Protein AF-B7JXV4-F1 (afdb_monomer_lite)

InterPro domains:
  IPR054053 Protein of unknown function DUF6887 [PF21826] (3-39)

Radius of gyration: 9.96 Å; chains: 1; bounding box: 28×22×17 Å

pLDDT: mean 80.17, std 11.39, range [35.91, 89.56]

Foldseek 3Di:
DDDPPLVPDDLVVLVVVCVVVVVPVVSVVSSVVVVVVVVVD

Secondary structure (DSSP, 8-state):
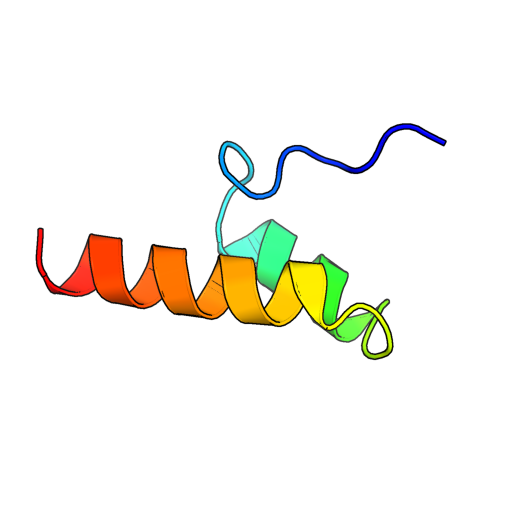-PPP-TTTS-HHHHHHHHHH-TT-HHHHHHHHHHHHHHH--

Organism: Rippkaea orientalis (strain PCC 8801 / RF-1) (NCBI:txid41431)

Sequence (41 aa):
MTKPDFKTTNLKELRQYILSHREDNDAFYTFVDRVDAEKNG

Structure (mmCIF, N/CA/C/O backbone):
data_AF-B7JXV4-F1
#
_entry.id   AF-B7JXV4-F1
#
loop_
_atom_site.group_PDB
_atom_site.id
_atom_site.type_symbol
_atom_site.label_atom_id
_atom_site.label_alt_id
_atom_site.label_comp_id
_atom_site.label_asym_id
_atom_site.label_entity_id
_atom_site.label_seq_id
_atom_site.pdbx_PDB_ins_code
_atom_site.Cartn_x
_atom_site.Cartn_y
_atom_site.Cartn_z
_atom_site.occupancy
_atom_site.B_iso_or_equiv
_atom_site.auth_seq_id
_atom_site.auth_comp_id
_atom_site.auth_asym_id
_atom_site.auth_atom_id
_atom_site.pdbx_PDB_model_num
ATOM 1 N N . MET A 1 1 ? -7.863 16.517 6.147 1.00 35.91 1 MET A N 1
ATOM 2 C CA . MET A 1 1 ? -7.056 15.498 6.852 1.00 35.91 1 MET A CA 1
ATOM 3 C C . MET A 1 1 ? -5.895 15.146 5.943 1.00 35.91 1 MET A C 1
ATOM 5 O O . MET A 1 1 ? -6.139 14.816 4.791 1.00 35.91 1 MET A O 1
ATOM 9 N N . THR A 1 2 ? -4.661 15.327 6.402 1.00 60.66 2 THR A N 1
ATOM 10 C CA . THR A 1 2 ? -3.449 15.049 5.619 1.00 60.66 2 THR A CA 1
ATOM 11 C C . THR A 1 2 ? -3.327 13.537 5.449 1.00 60.66 2 THR A C 1
ATOM 13 O O . THR A 1 2 ? -3.294 12.824 6.452 1.00 60.66 2 THR A O 1
ATOM 16 N N . LYS A 1 3 ? -3.335 13.032 4.207 1.00 60.22 3 LYS A N 1
ATOM 17 C CA . LYS A 1 3 ? -3.040 11.614 3.957 1.00 60.22 3 LYS A CA 1
ATOM 18 C C . LYS A 1 3 ? -1.616 11.327 4.464 1.00 60.22 3 LYS A C 1
ATOM 20 O O . LYS A 1 3 ? -0.743 12.164 4.231 1.00 60.22 3 LYS A O 1
ATOM 25 N N . PRO A 1 4 ? -1.368 10.206 5.161 1.00 68.69 4 PRO A N 1
ATOM 26 C CA . PRO A 1 4 ? -0.011 9.809 5.511 1.00 68.69 4 PRO A CA 1
ATOM 27 C C . PRO A 1 4 ? 0.816 9.628 4.236 1.00 68.69 4 PRO A C 1
ATOM 29 O O . PRO A 1 4 ? 0.313 9.089 3.250 1.00 68.69 4 PRO A O 1
ATOM 32 N N . ASP A 1 5 ? 2.085 10.032 4.249 1.00 72.06 5 ASP A N 1
ATOM 33 C CA . ASP A 1 5 ? 3.003 9.706 3.159 1.00 72.06 5 ASP A CA 1
ATOM 34 C C . ASP A 1 5 ? 3.296 8.201 3.171 1.00 72.06 5 ASP A C 1
ATOM 36 O O . ASP A 1 5 ? 4.242 7.692 3.781 1.00 72.06 5 ASP A O 1
ATOM 40 N N . PHE A 1 6 ? 2.466 7.459 2.444 1.00 72.31 6 PHE A N 1
ATOM 41 C CA . PHE A 1 6 ? 2.603 6.020 2.252 1.00 72.31 6 PHE A CA 1
ATOM 42 C C . PHE A 1 6 ? 3.896 5.636 1.521 1.00 72.31 6 PHE A C 1
ATOM 44 O O . PHE A 1 6 ? 4.202 4.452 1.447 1.00 72.31 6 PHE A O 1
ATOM 51 N N . LYS A 1 7 ? 4.657 6.613 1.003 1.00 67.12 7 LYS A N 1
ATOM 52 C CA . LYS A 1 7 ? 5.980 6.455 0.378 1.00 67.12 7 LYS A CA 1
ATOM 53 C C . LYS A 1 7 ? 7.156 6.533 1.351 1.00 67.12 7 LYS A C 1
ATOM 55 O O . LYS A 1 7 ? 8.247 6.103 0.990 1.00 67.12 7 LYS A O 1
ATOM 60 N N . THR A 1 8 ? 6.960 7.062 2.556 1.00 68.88 8 THR A N 1
ATOM 61 C CA . THR A 1 8 ? 8.018 7.200 3.575 1.00 68.88 8 THR A CA 1
ATOM 62 C C . THR A 1 8 ? 7.733 6.377 4.826 1.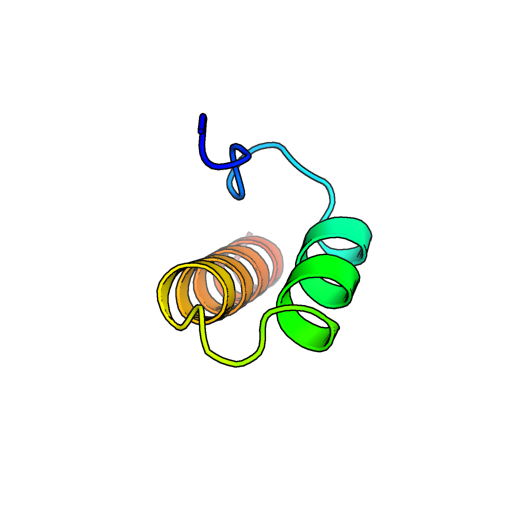00 68.88 8 THR A C 1
ATOM 64 O O . THR A 1 8 ? 8.667 6.019 5.538 1.00 68.88 8 THR A O 1
ATOM 67 N N . THR A 1 9 ? 6.471 6.007 5.071 1.00 73.31 9 THR A N 1
ATOM 68 C CA . THR A 1 9 ? 6.101 5.131 6.192 1.00 73.31 9 THR A CA 1
ATOM 69 C C . THR A 1 9 ? 6.656 3.712 6.019 1.00 73.31 9 THR A C 1
ATOM 71 O O . THR A 1 9 ? 6.983 3.292 4.909 1.00 73.31 9 THR A O 1
ATOM 74 N N . ASN A 1 10 ? 6.779 2.943 7.095 1.00 80.06 10 ASN A N 1
ATOM 75 C CA . ASN A 1 10 ? 7.287 1.572 7.016 1.00 80.06 10 ASN A CA 1
ATOM 76 C C . ASN A 1 10 ? 6.221 0.640 6.394 1.00 80.06 10 ASN A C 1
ATOM 78 O O . ASN A 1 10 ? 5.037 0.781 6.709 1.00 80.06 10 ASN A O 1
ATOM 82 N N . LEU A 1 11 ? 6.593 -0.340 5.554 1.00 81.62 11 LEU A N 1
ATOM 83 C CA . LEU A 1 11 ? 5.623 -1.260 4.917 1.00 81.62 11 LEU A CA 1
ATOM 84 C C . LEU A 1 11 ? 4.712 -1.957 5.939 1.00 81.62 11 LEU A C 1
ATOM 86 O O . LEU A 1 11 ? 3.545 -2.238 5.662 1.00 81.62 11 LEU A O 1
ATOM 90 N N . LYS A 1 12 ? 5.234 -2.212 7.143 1.00 84.81 12 LYS A N 1
ATOM 91 C CA . LYS A 1 12 ? 4.477 -2.801 8.252 1.00 84.81 12 LYS A CA 1
ATOM 92 C C . LYS A 1 12 ? 3.342 -1.890 8.736 1.00 84.81 12 LYS A C 1
ATOM 94 O O . LYS A 1 12 ? 2.235 -2.379 8.955 1.00 84.81 12 LYS A O 1
ATOM 99 N N . GLU A 1 13 ? 3.598 -0.587 8.858 1.00 85.00 13 GLU A N 1
ATOM 100 C CA . GLU A 1 13 ? 2.576 0.399 9.231 1.00 85.00 13 GLU A CA 1
ATOM 101 C C . GLU A 1 13 ? 1.572 0.608 8.100 1.00 85.00 13 GLU A C 1
ATOM 103 O O . GLU A 1 13 ? 0.368 0.618 8.346 1.00 85.00 13 GLU A O 1
ATOM 108 N N . LEU A 1 14 ? 2.047 0.655 6.851 1.00 85.50 14 LEU A N 1
ATOM 109 C CA . LEU A 1 14 ? 1.183 0.743 5.674 1.00 85.50 14 LEU A CA 1
ATOM 110 C C . LEU A 1 14 ? 0.218 -0.450 5.592 1.00 85.50 14 LEU A C 1
ATOM 112 O O . LEU A 1 14 ? -0.976 -0.276 5.355 1.00 85.50 14 LEU A O 1
ATOM 116 N N . ARG A 1 15 ? 0.700 -1.664 5.880 1.00 86.44 15 ARG A N 1
ATOM 117 C CA . ARG A 1 15 ? -0.144 -2.863 5.943 1.00 86.44 15 ARG A CA 1
ATOM 118 C C . ARG A 1 15 ? -1.193 -2.772 7.051 1.00 86.44 15 ARG A C 1
ATOM 120 O O . ARG A 1 15 ? -2.341 -3.140 6.816 1.00 86.44 15 ARG A O 1
ATOM 127 N N . GLN A 1 16 ? -0.828 -2.305 8.247 1.00 89.19 16 GLN A N 1
ATOM 128 C CA . GLN A 1 16 ? -1.803 -2.106 9.327 1.00 89.19 16 GLN A CA 1
ATOM 129 C C . GLN A 1 16 ? -2.845 -1.044 8.964 1.00 89.19 16 GLN A C 1
ATOM 131 O O . GLN A 1 16 ? -4.025 -1.237 9.248 1.00 89.19 16 GLN A O 1
ATOM 136 N N . TYR A 1 17 ? -2.428 0.024 8.286 1.00 87.50 17 TYR A N 1
ATOM 137 C CA . TYR A 1 17 ? -3.325 1.061 7.796 1.00 87.50 17 TYR A CA 1
ATOM 138 C C . TYR A 1 17 ? -4.339 0.503 6.792 1.00 87.50 17 TYR A C 1
ATOM 140 O O . TYR A 1 17 ? -5.536 0.661 6.998 1.00 87.50 17 TYR A O 1
ATOM 148 N N . ILE A 1 18 ? -3.889 -0.234 5.770 1.00 87.50 18 ILE A N 1
ATOM 149 C CA . ILE A 1 18 ? -4.769 -0.861 4.765 1.00 87.50 18 ILE A CA 1
ATOM 150 C C . ILE A 1 18 ? -5.750 -1.847 5.409 1.00 87.50 18 ILE A C 1
ATOM 152 O O . ILE A 1 18 ? -6.901 -1.948 4.993 1.00 87.50 18 ILE A O 1
ATOM 156 N N . LEU A 1 19 ? -5.323 -2.578 6.444 1.00 88.44 19 LEU A N 1
ATOM 157 C CA . LEU 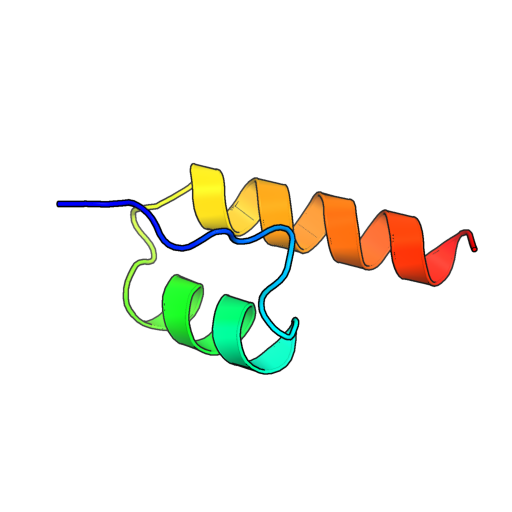A 1 19 ? -6.208 -3.501 7.158 1.00 88.44 19 LEU A CA 1
ATOM 158 C C . LEU A 1 19 ? -7.355 -2.781 7.879 1.00 88.44 19 LEU A C 1
ATOM 160 O O . LEU A 1 19 ? -8.454 -3.337 7.923 1.00 88.44 19 LEU A O 1
ATOM 164 N N . SER A 1 20 ? -7.102 -1.578 8.402 1.00 89.56 20 SER A N 1
ATOM 165 C CA . SER A 1 20 ? -8.104 -0.707 9.033 1.00 89.56 20 SER A CA 1
ATOM 166 C C . SER A 1 20 ? -8.896 0.133 8.023 1.00 89.56 20 SER A C 1
ATOM 168 O O . SER A 1 20 ? -10.047 0.466 8.282 1.00 89.56 20 SER A O 1
ATOM 170 N N . HIS A 1 21 ? -8.306 0.440 6.866 1.00 87.81 21 HIS A N 1
ATOM 171 C CA . HIS A 1 21 ? -8.860 1.287 5.807 1.00 87.81 21 HIS A CA 1
ATOM 172 C C . HIS A 1 21 ? -8.923 0.518 4.485 1.00 87.81 21 HIS A C 1
ATOM 174 O O . HIS A 1 21 ? -8.328 0.910 3.485 1.00 87.81 21 HIS A O 1
ATOM 180 N N . ARG A 1 22 ? -9.652 -0.604 4.476 1.00 82.00 22 ARG A N 1
ATOM 181 C CA . ARG A 1 22 ? -9.747 -1.481 3.292 1.00 82.00 22 ARG A CA 1
ATOM 182 C C . ARG A 1 22 ? -10.410 -0.820 2.083 1.00 82.00 22 ARG A C 1
ATOM 184 O O . ARG A 1 22 ? -10.245 -1.295 0.968 1.00 82.00 22 ARG A O 1
ATOM 191 N N . GLU A 1 23 ? -11.175 0.240 2.311 1.00 87.00 23 GLU A N 1
ATOM 192 C CA . GLU A 1 23 ? -11.774 1.074 1.265 1.00 87.00 23 GLU A CA 1
ATOM 193 C C . GLU A 1 23 ? -10.753 1.981 0.555 1.00 87.00 23 GLU A C 1
ATOM 195 O O . GLU A 1 23 ? -11.007 2.446 -0.559 1.00 87.00 23 GLU A O 1
ATOM 200 N N . ASP A 1 24 ? -9.580 2.197 1.161 1.00 85.94 24 ASP A N 1
ATOM 201 C CA . ASP A 1 24 ? -8.515 3.021 0.600 1.00 85.94 24 ASP A CA 1
ATOM 202 C C . ASP A 1 24 ? -7.652 2.206 -0.374 1.00 85.94 24 ASP A C 1
ATOM 204 O O . ASP A 1 24 ? -6.589 1.663 -0.055 1.00 85.94 24 ASP A O 1
ATOM 208 N N . ASN A 1 25 ? -8.151 2.115 -1.607 1.00 86.31 25 ASN A N 1
ATOM 209 C CA . ASN A 1 25 ? -7.447 1.470 -2.714 1.00 86.31 25 ASN A CA 1
ATOM 210 C C . ASN A 1 25 ? -6.100 2.148 -3.017 1.00 86.31 25 ASN A C 1
ATOM 212 O O . ASN A 1 25 ? -5.161 1.480 -3.437 1.00 86.31 25 ASN A O 1
ATOM 216 N N . ASP A 1 26 ? -5.986 3.453 -2.770 1.00 86.06 26 ASP A N 1
ATOM 217 C CA . ASP A 1 26 ? -4.779 4.254 -3.001 1.00 86.06 26 ASP A CA 1
ATOM 218 C C . ASP A 1 26 ? -3.625 3.756 -2.108 1.00 86.06 26 ASP A C 1
ATOM 220 O O . ASP A 1 26 ? -2.496 3.542 -2.567 1.00 86.06 26 ASP A O 1
ATOM 224 N N . ALA A 1 27 ? -3.936 3.474 -0.836 1.00 85.62 27 ALA A N 1
ATOM 225 C CA . ALA A 1 27 ? -3.000 2.870 0.108 1.00 85.62 27 ALA A CA 1
ATOM 226 C C . ALA A 1 27 ? -2.595 1.450 -0.325 1.00 85.62 27 ALA A C 1
ATOM 228 O O . ALA A 1 27 ? -1.411 1.107 -0.268 1.00 85.62 27 ALA A O 1
ATOM 229 N N . PHE A 1 28 ? -3.548 0.644 -0.812 1.00 86.38 28 PHE A N 1
ATOM 230 C CA . PHE A 1 28 ? -3.275 -0.706 -1.314 1.00 86.38 28 PHE A CA 1
ATOM 231 C C . PHE A 1 28 ? -2.342 -0.701 -2.532 1.00 86.38 28 PHE A C 1
ATOM 233 O O . PHE A 1 28 ? -1.331 -1.405 -2.519 1.00 86.38 28 PHE A O 1
ATOM 240 N N . TYR A 1 29 ? -2.621 0.118 -3.549 1.00 88.75 29 TYR A N 1
ATOM 241 C CA . TYR A 1 29 ? -1.752 0.232 -4.724 1.00 88.75 29 TYR A CA 1
ATOM 242 C C . TYR A 1 29 ? -0.357 0.735 -4.349 1.00 88.75 29 TYR A C 1
ATOM 244 O O . TYR A 1 29 ? 0.631 0.183 -4.826 1.00 88.75 29 TYR A O 1
ATOM 252 N N . THR A 1 30 ? -0.259 1.702 -3.430 1.00 87.94 30 THR A N 1
ATOM 253 C CA . THR A 1 30 ? 1.041 2.189 -2.943 1.00 87.94 30 THR A CA 1
ATOM 254 C C . THR A 1 30 ? 1.834 1.098 -2.219 1.00 87.94 30 THR A C 1
ATOM 256 O O . THR A 1 30 ? 3.053 1.021 -2.356 1.00 87.94 30 THR A O 1
ATOM 259 N N . PHE A 1 31 ? 1.165 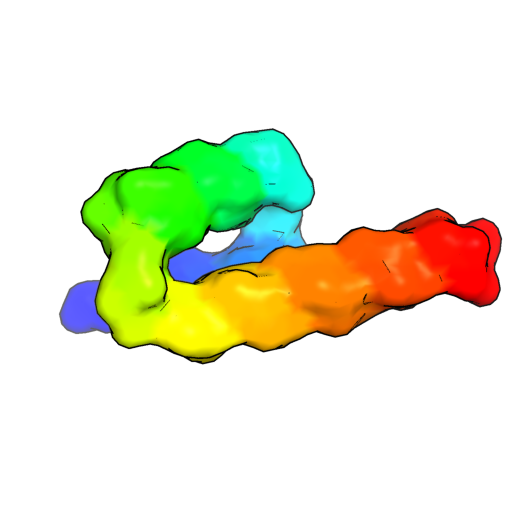0.232 -1.452 1.00 87.31 31 PHE A N 1
ATOM 260 C CA . PHE A 1 31 ? 1.817 -0.904 -0.798 1.00 87.31 31 PHE A CA 1
ATOM 261 C C . PHE A 1 31 ? 2.358 -1.910 -1.811 1.00 87.31 31 PHE A C 1
ATOM 263 O O . PHE A 1 31 ? 3.500 -2.338 -1.677 1.00 87.31 31 PHE A O 1
ATOM 270 N N . VAL A 1 32 ? 1.566 -2.260 -2.827 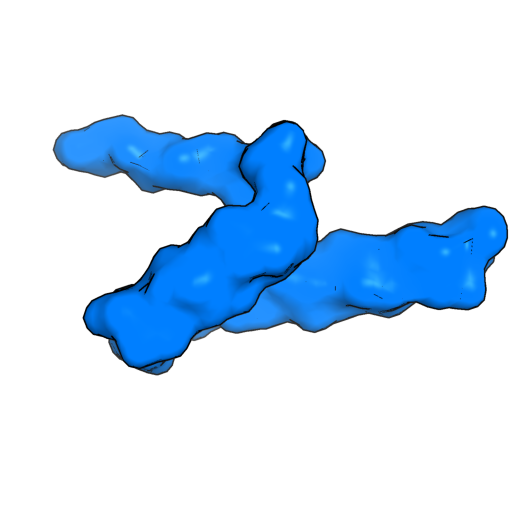1.00 88.44 32 VAL A N 1
ATOM 271 C CA . VAL A 1 32 ? 1.987 -3.195 -3.880 1.00 88.44 32 VAL A CA 1
ATOM 272 C C . VAL A 1 32 ? 3.166 -2.633 -4.680 1.00 88.44 32 VAL A C 1
ATOM 274 O O . VAL A 1 32 ? 4.148 -3.346 -4.860 1.00 88.44 32 VAL A O 1
ATOM 277 N N . ASP A 1 33 ? 3.107 -1.360 -5.080 1.00 88.62 33 ASP A N 1
ATOM 278 C CA . ASP A 1 33 ? 4.185 -0.662 -5.799 1.00 88.62 33 ASP A CA 1
ATOM 279 C C . ASP A 1 33 ? 5.499 -0.667 -5.004 1.00 88.62 33 ASP A C 1
ATOM 281 O O . ASP A 1 33 ? 6.549 -1.038 -5.524 1.00 88.62 33 ASP A O 1
ATOM 285 N N . ARG A 1 34 ? 5.442 -0.359 -3.701 1.00 85.75 34 ARG A N 1
ATOM 286 C CA . ARG A 1 34 ? 6.635 -0.368 -2.839 1.00 85.75 34 ARG A CA 1
ATOM 287 C C . ARG A 1 34 ? 7.183 -1.770 -2.599 1.00 85.75 34 ARG A C 1
ATOM 289 O O . ARG A 1 34 ? 8.397 -1.933 -2.573 1.00 85.75 34 ARG A O 1
ATOM 296 N N . VAL A 1 35 ? 6.320 -2.774 -2.437 1.00 86.44 35 VAL A N 1
ATOM 297 C CA . VAL A 1 35 ? 6.748 -4.177 -2.294 1.00 86.44 35 VAL A CA 1
ATOM 298 C C . VAL A 1 35 ? 7.432 -4.674 -3.569 1.00 86.44 35 VAL A C 1
ATOM 300 O O . VAL A 1 35 ? 8.429 -5.388 -3.476 1.00 86.44 35 VAL A O 1
ATOM 303 N N . ASP A 1 36 ? 6.925 -4.301 -4.745 1.00 88.06 36 ASP A N 1
ATOM 304 C CA . ASP A 1 36 ? 7.561 -4.642 -6.021 1.00 88.06 36 ASP A CA 1
ATOM 305 C C . ASP A 1 36 ? 8.908 -3.922 -6.185 1.00 88.06 36 ASP A C 1
ATOM 307 O O . ASP A 1 36 ? 9.912 -4.558 -6.508 1.00 88.06 36 ASP A O 1
ATOM 311 N N . ALA A 1 37 ? 8.959 -2.630 -5.848 1.00 86.50 37 ALA A N 1
ATOM 312 C CA . ALA A 1 37 ? 10.181 -1.833 -5.882 1.00 86.50 37 ALA A CA 1
ATOM 313 C C . ALA A 1 37 ? 11.271 -2.358 -4.928 1.00 86.50 37 ALA A C 1
ATOM 315 O O . ALA A 1 37 ? 12.435 -2.391 -5.312 1.00 86.50 37 ALA A O 1
ATOM 316 N N . GLU A 1 38 ? 10.920 -2.807 -3.715 1.00 81.12 38 GLU A N 1
ATOM 317 C CA . GLU A 1 38 ? 11.883 -3.436 -2.793 1.00 81.12 38 GLU A CA 1
ATOM 318 C C . GLU A 1 38 ? 12.325 -4.833 -3.248 1.00 81.12 38 GLU A C 1
ATOM 320 O O . GLU A 1 38 ? 13.417 -5.273 -2.900 1.00 81.12 38 GLU A O 1
ATOM 325 N N . LYS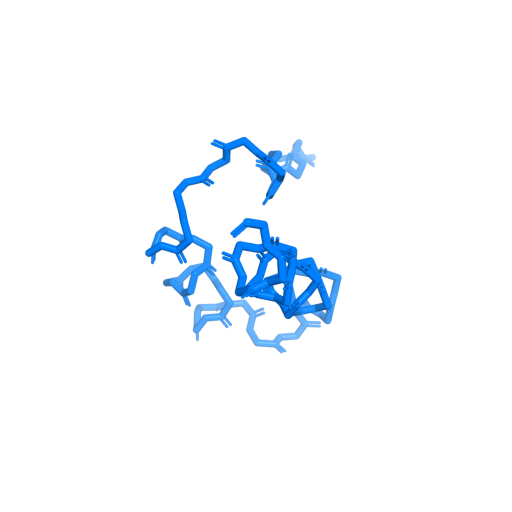 A 1 39 ? 11.494 -5.552 -4.011 1.00 79.94 39 LYS A N 1
ATOM 326 C CA . LYS A 1 39 ? 11.826 -6.891 -4.516 1.00 79.94 39 LYS A CA 1
ATOM 327 C C . LYS A 1 39 ? 12.721 -6.854 -5.758 1.00 79.94 39 LYS A C 1
ATOM 329 O O . LYS A 1 39 ? 13.502 -7.782 -5.958 1.00 79.94 39 LYS A O 1
ATOM 334 N N . ASN A 1 40 ? 12.572 -5.825 -6.589 1.00 71.69 40 ASN A N 1
ATOM 335 C CA . ASN A 1 40 ? 13.356 -5.616 -7.809 1.00 71.69 40 ASN A CA 1
ATOM 336 C C . ASN A 1 40 ? 14.590 -4.709 -7.601 1.00 71.69 40 ASN A C 1
ATOM 338 O O . ASN A 1 40 ? 15.256 -4.382 -8.585 1.00 71.69 40 ASN A O 1
ATOM 342 N N . GLY A 1 41 ? 14.875 -4.295 -6.360 1.00 54.47 41 GLY A N 1
ATOM 343 C CA . GLY A 1 41 ? 16.010 -3.442 -5.978 1.00 54.47 41 GLY A CA 1
ATOM 344 C C . GLY A 1 41 ? 17.228 -4.199 -5.466 1.00 54.47 41 GLY A C 1
ATOM 345 O O . GLY A 1 41 ? 17.058 -5.289 -4.875 1.00 54.47 41 GLY A O 1
#